Protein AF-A0A5J5B331-F1 (afdb_monomer_lite)

Secondary structure (DSSP, 8-state):
-HHHHHHHHHHHHHHHT-S---HHHHHHHHHHHHHHHHHHHHHHHHHTT-S------S-HHHHHHHHHHIIIIIIIHHHHHHHHHHHS-HHHHHHHHHHHHHHHHHHHHHHH-----HHHHHHT-

Foldseek 3Di:
DVLLVVLVVLQVVCVVVVPPPPLCVVLVVVVVVVVVVVVVVVVVVVVVVPDDPPPPPPDVVVVVVVVVCCVVVPSVVVSVLSVCSNVDPSVVSVVVVQVVVLVVVVVCCVPVVDDDPPVVSVVSD

Structure (mmCIF, N/CA/C/O backbone):
data_AF-A0A5J5B331-F1
#
_entry.id   AF-A0A5J5B331-F1
#
loop_
_atom_site.group_PDB
_atom_site.id
_atom_site.type_symbol
_atom_site.label_atom_id
_atom_site.label_alt_id
_atom_site.label_comp_id
_atom_site.label_asym_id
_atom_site.label_entity_id
_atom_site.label_seq_id
_atom_site.pdbx_PDB_ins_code
_atom_site.Cartn_x
_atom_site.Cartn_y
_atom_site.Cartn_z
_atom_site.occupancy
_atom_site.B_iso_or_equiv
_atom_site.auth_seq_id
_atom_site.auth_comp_id
_atom_site.auth_asym_id
_atom_site.auth_atom_id
_atom_site.pdbx_PDB_model_num
ATOM 1 N N . MET A 1 1 ? -16.239 6.493 -4.596 1.00 55.09 1 MET A N 1
ATOM 2 C CA . MET A 1 1 ? -17.481 6.036 -3.911 1.00 55.09 1 MET A CA 1
ATOM 3 C C . MET A 1 1 ? -17.317 4.625 -3.359 1.00 55.09 1 MET A C 1
ATOM 5 O O . MET A 1 1 ? -17.722 4.388 -2.229 1.00 55.09 1 MET A O 1
ATOM 9 N N . ILE A 1 2 ? -16.694 3.720 -4.120 1.00 74.31 2 ILE A N 1
ATOM 10 C CA . ILE A 1 2 ? -16.423 2.338 -3.699 1.00 74.31 2 ILE A CA 1
ATOM 11 C C . ILE A 1 2 ? -15.447 2.296 -2.510 1.00 74.31 2 ILE A C 1
ATOM 13 O O . ILE A 1 2 ? -15.724 1.599 -1.542 1.00 74.31 2 ILE A O 1
ATOM 17 N N . ASP A 1 3 ? -14.401 3.128 -2.505 1.00 71.25 3 ASP A N 1
ATOM 18 C CA . ASP A 1 3 ? -13.383 3.137 -1.435 1.00 71.25 3 ASP A CA 1
ATOM 19 C C . ASP A 1 3 ? -13.947 3.619 -0.092 1.00 71.25 3 ASP A C 1
ATOM 21 O O . ASP A 1 3 ? -13.681 3.049 0.964 1.00 71.25 3 ASP A O 1
ATOM 25 N N . GLY A 1 4 ? -14.812 4.635 -0.125 1.00 72.81 4 GLY A N 1
ATOM 26 C CA . GLY A 1 4 ? -15.526 5.119 1.060 1.00 72.81 4 GLY A CA 1
ATOM 27 C C . GLY A 1 4 ? -16.484 4.072 1.635 1.00 72.81 4 GLY A C 1
ATOM 28 O O . GLY A 1 4 ? -16.548 3.887 2.845 1.00 72.81 4 GLY A O 1
ATOM 29 N N . LEU A 1 5 ? -17.198 3.338 0.776 1.00 78.00 5 LEU A N 1
ATOM 30 C CA . LEU A 1 5 ? -18.060 2.241 1.220 1.00 78.00 5 LEU A CA 1
ATOM 31 C C . LEU A 1 5 ? -17.232 1.090 1.808 1.00 78.00 5 LEU A C 1
ATOM 33 O O . LEU A 1 5 ? -17.570 0.570 2.869 1.00 78.00 5 LEU A O 1
ATOM 37 N N . PHE A 1 6 ? -16.130 0.727 1.149 1.00 77.56 6 PHE A N 1
ATOM 38 C CA . PHE A 1 6 ? -15.227 -0.328 1.594 1.00 77.56 6 PHE A CA 1
ATOM 39 C C . PHE A 1 6 ? -14.607 -0.013 2.960 1.00 77.56 6 PHE A C 1
ATOM 41 O O . PHE A 1 6 ? -14.655 -0.845 3.859 1.00 77.56 6 PHE A O 1
ATOM 48 N N . THR A 1 7 ? -14.097 1.204 3.156 1.00 75.12 7 THR A N 1
ATOM 49 C CA . THR A 1 7 ? -13.497 1.637 4.430 1.00 75.12 7 THR A CA 1
ATOM 50 C C . THR A 1 7 ? -14.510 1.691 5.577 1.00 75.12 7 THR A C 1
ATOM 52 O O . THR A 1 7 ? -14.179 1.318 6.703 1.00 75.12 7 THR A O 1
ATOM 55 N N . VAL A 1 8 ? -15.758 2.093 5.310 1.00 78.38 8 VAL A N 1
ATOM 56 C CA . VAL A 1 8 ? -16.843 2.068 6.308 1.00 78.38 8 VAL A CA 1
ATOM 57 C C . VAL A 1 8 ? -17.228 0.637 6.678 1.00 78.38 8 VAL A C 1
ATOM 59 O O . VAL A 1 8 ? -17.375 0.341 7.863 1.00 78.38 8 VAL A O 1
ATOM 62 N N . LEU A 1 9 ? -17.357 -0.260 5.695 1.00 77.06 9 LEU A N 1
ATOM 63 C CA . LEU A 1 9 ? -17.634 -1.676 5.944 1.00 77.06 9 LEU A CA 1
ATOM 64 C C . LEU A 1 9 ? -16.494 -2.326 6.731 1.00 77.06 9 LEU A C 1
ATOM 66 O O . LEU A 1 9 ? -16.756 -2.953 7.751 1.00 77.06 9 LEU A O 1
ATOM 70 N N . LEU A 1 10 ? -15.242 -2.114 6.318 1.00 75.31 10 LEU A N 1
ATOM 71 C CA . LEU A 1 10 ? -14.057 -2.621 7.011 1.00 75.31 10 LEU A CA 1
ATOM 72 C C . LEU A 1 10 ? -14.045 -2.166 8.476 1.00 75.31 10 LEU A C 1
ATOM 74 O O . LEU A 1 10 ? -13.839 -2.979 9.373 1.00 75.31 10 LEU A O 1
ATOM 78 N N . LYS A 1 11 ? -14.336 -0.884 8.731 1.00 70.94 11 LYS A N 1
ATOM 79 C CA . LYS A 1 11 ? -14.409 -0.355 10.094 1.00 70.94 11 LYS A CA 1
ATOM 80 C C . LYS A 1 11 ? -15.561 -0.959 10.904 1.00 70.94 11 LYS A C 1
ATOM 82 O O . LYS A 1 11 ? -15.360 -1.266 12.072 1.00 70.94 11 LYS A O 1
ATOM 87 N N . LYS A 1 12 ? -16.734 -1.159 10.296 1.00 74.81 12 LYS A N 1
ATOM 88 C CA . LYS A 1 12 ? -17.890 -1.789 10.953 1.00 74.81 12 LYS A CA 1
ATOM 89 C C . LYS A 1 12 ? -17.600 -3.242 11.343 1.00 74.81 12 LYS A C 1
ATOM 91 O O . LYS A 1 12 ? -17.885 -3.620 12.470 1.00 74.81 12 LYS A O 1
ATOM 96 N N . TYR A 1 13 ? -16.980 -4.019 10.452 1.00 72.44 13 TYR A N 1
ATOM 97 C CA . TYR A 1 13 ? -16.600 -5.411 10.718 1.00 72.44 13 TYR A CA 1
ATOM 98 C C . TYR A 1 13 ? -15.582 -5.537 11.858 1.00 72.44 13 TYR A C 1
ATOM 100 O O . TYR A 1 13 ? -15.703 -6.433 12.687 1.00 72.44 13 TYR A O 1
ATOM 108 N N . VAL A 1 14 ? -14.603 -4.628 11.935 1.00 69.69 14 VAL A N 1
ATOM 109 C CA . VAL A 1 14 ? -13.611 -4.637 13.024 1.00 69.69 14 VAL A CA 1
ATOM 110 C C . VAL A 1 14 ? -14.219 -4.226 14.373 1.00 69.69 14 VAL A C 1
ATOM 112 O O . VAL A 1 14 ? -13.804 -4.750 15.404 1.00 69.69 14 VAL A O 1
ATOM 115 N N . ASP A 1 15 ? -15.192 -3.312 14.376 1.00 67.62 15 ASP A N 1
ATOM 116 C CA . ASP A 1 15 ? -15.893 -2.859 15.588 1.00 67.62 15 ASP A CA 1
ATOM 117 C C . ASP A 1 15 ? -16.909 -3.905 16.096 1.00 67.62 15 ASP A C 1
ATOM 119 O O . ASP A 1 15 ? -16.999 -4.142 17.299 1.00 67.62 15 ASP A O 1
ATOM 123 N N . GLU A 1 16 ? -17.621 -4.591 15.187 1.00 66.62 16 GLU A N 1
ATOM 124 C CA . GLU A 1 16 ? -18.611 -5.631 15.522 1.00 66.62 16 GLU A CA 1
ATOM 125 C C . GLU A 1 16 ? -17.987 -6.918 16.081 1.00 66.62 16 GLU A C 1
ATOM 127 O O . GLU A 1 16 ? -18.603 -7.561 16.931 1.00 66.62 16 GLU A O 1
ATOM 132 N N . GLU A 1 17 ? -16.786 -7.312 15.641 1.00 61.22 17 GLU A N 1
ATOM 133 C CA . GLU A 1 17 ? -16.168 -8.561 16.107 1.00 61.22 17 GLU A CA 1
ATOM 134 C C . GLU A 1 17 ? -15.471 -8.451 17.473 1.00 61.22 17 GLU A C 1
ATOM 136 O O . GLU A 1 17 ? -15.157 -9.490 18.044 1.00 61.22 17 GLU A O 1
ATOM 141 N N . GLY A 1 18 ? -15.282 -7.248 18.044 1.00 51.91 18 GLY A N 1
ATOM 142 C CA . GLY A 1 18 ? -14.933 -6.998 19.462 1.00 51.91 18 GLY A CA 1
ATOM 143 C C . GLY A 1 18 ? -13.609 -7.583 19.999 1.00 51.91 18 GLY A C 1
ATOM 144 O O . GLY A 1 18 ? -13.094 -7.137 21.024 1.00 51.91 18 GLY A O 1
ATOM 145 N N . GLU A 1 19 ? -13.010 -8.538 19.299 1.00 48.81 19 GLU A N 1
ATOM 146 C CA . GLU A 1 19 ? -11.828 -9.293 19.668 1.00 48.81 19 GLU A CA 1
ATOM 147 C C . GLU A 1 19 ? -10.863 -9.218 18.493 1.00 48.81 19 GLU A C 1
ATOM 149 O O . GLU A 1 19 ? -10.956 -10.004 17.560 1.00 48.81 19 GLU A O 1
ATOM 154 N N . LYS A 1 20 ? -9.988 -8.198 18.527 1.00 55.75 20 LYS A N 1
ATOM 155 C CA . LYS A 1 20 ? -8.801 -8.003 17.671 1.00 55.75 20 LYS A CA 1
ATOM 156 C C . LYS A 1 20 ? -8.818 -8.876 16.420 1.00 55.75 20 LYS A C 1
ATOM 158 O O . LYS A 1 20 ? -8.058 -9.841 16.327 1.00 55.75 20 LYS A O 1
ATOM 163 N N . VAL A 1 21 ? -9.700 -8.539 15.484 1.00 56.72 21 VAL A N 1
ATOM 164 C CA . VAL A 1 21 ? -9.755 -9.244 14.213 1.00 56.72 21 VAL A CA 1
ATOM 165 C C . VAL A 1 21 ? -8.360 -9.179 13.631 1.00 56.72 21 VAL A C 1
ATOM 167 O O . VAL A 1 21 ? -7.805 -8.089 13.462 1.00 56.72 21 VAL A O 1
ATOM 170 N N . ASP A 1 22 ? -7.756 -10.350 13.444 1.00 66.88 22 ASP A N 1
ATOM 171 C CA . ASP A 1 22 ? -6.388 -10.445 12.976 1.00 66.88 22 ASP A CA 1
ATOM 172 C C . ASP A 1 22 ? -6.379 -9.900 11.553 1.00 66.88 22 ASP A C 1
ATOM 174 O O . ASP A 1 22 ? -6.789 -10.553 10.591 1.00 66.88 22 ASP A O 1
ATOM 178 N N . MET A 1 23 ? -6.022 -8.627 11.449 1.00 65.38 23 MET A N 1
ATOM 179 C CA . MET A 1 23 ? -6.154 -7.844 10.236 1.00 65.38 23 MET A CA 1
ATOM 180 C C . MET A 1 23 ? -5.362 -8.479 9.092 1.00 65.38 23 MET A C 1
ATOM 182 O O . MET A 1 23 ? -5.774 -8.406 7.936 1.00 65.38 23 MET A O 1
ATOM 186 N N . GLN A 1 24 ? -4.289 -9.202 9.429 1.00 68.94 24 GLN A N 1
ATOM 187 C CA . GLN A 1 24 ? -3.533 -10.017 8.488 1.00 68.94 24 GLN A CA 1
ATOM 188 C C . GLN A 1 24 ? -4.354 -11.165 7.897 1.00 68.94 24 GLN A C 1
ATOM 190 O O . GLN A 1 24 ? -4.189 -11.459 6.718 1.00 68.94 24 GLN A O 1
ATOM 195 N N . LYS A 1 25 ? -5.253 -11.804 8.657 1.00 72.31 25 LYS A N 1
ATOM 196 C CA . LYS A 1 25 ? -6.112 -12.874 8.129 1.00 72.31 25 LYS A CA 1
ATOM 197 C C . LYS A 1 25 ? -7.127 -12.336 7.133 1.00 72.31 25 LYS A C 1
ATOM 199 O O . LYS A 1 25 ? -7.226 -12.893 6.045 1.00 72.31 25 LYS A O 1
ATOM 204 N N . ILE A 1 26 ? -7.843 -11.255 7.456 1.00 74.75 26 ILE A N 1
ATOM 205 C CA . ILE A 1 26 ? -8.809 -10.653 6.517 1.00 74.75 26 ILE A CA 1
ATOM 206 C C . ILE A 1 26 ? -8.100 -10.207 5.242 1.00 74.75 26 ILE A C 1
ATOM 208 O O . ILE A 1 26 ? -8.528 -10.558 4.143 1.00 74.75 26 ILE A O 1
ATOM 212 N N . PHE A 1 27 ? -6.989 -9.486 5.379 1.00 71.25 27 PHE A N 1
ATOM 213 C CA . PHE A 1 27 ? -6.245 -9.008 4.220 1.00 71.25 27 PHE A CA 1
ATOM 214 C C . PHE A 1 27 ? -5.634 -10.159 3.415 1.00 71.25 27 PHE A C 1
ATOM 216 O O . PHE A 1 27 ? -5.665 -10.145 2.188 1.00 71.25 27 PHE A O 1
ATOM 223 N N . GLY A 1 28 ? -5.159 -11.200 4.101 1.00 76.94 28 GLY A N 1
ATOM 224 C CA . GLY A 1 28 ? -4.691 -12.439 3.490 1.00 76.94 28 GLY A CA 1
ATOM 225 C C . GLY A 1 28 ? -5.784 -13.150 2.693 1.00 76.94 28 GLY A C 1
ATOM 226 O O . GLY A 1 28 ? -5.519 -13.599 1.583 1.00 76.94 28 GLY A O 1
ATOM 227 N N . TYR A 1 29 ? -7.024 -13.196 3.193 1.00 79.00 29 TYR A N 1
ATOM 228 C CA . TYR A 1 29 ? -8.160 -13.755 2.454 1.00 79.00 29 TYR A CA 1
ATOM 229 C C . TYR A 1 29 ? -8.557 -12.901 1.248 1.00 79.00 29 TYR A C 1
ATOM 231 O O . TYR A 1 29 ? -8.812 -13.458 0.183 1.00 79.00 29 TYR A O 1
ATOM 239 N N . ILE A 1 30 ? -8.569 -11.570 1.378 1.00 79.94 30 ILE A N 1
ATOM 240 C CA . ILE A 1 30 ? -8.848 -10.652 0.259 1.00 79.94 30 ILE A CA 1
ATOM 241 C C . ILE A 1 30 ? -7.777 -10.804 -0.828 1.00 79.94 30 ILE A C 1
ATOM 243 O O . ILE A 1 30 ? -8.105 -10.927 -2.010 1.00 79.94 30 ILE A O 1
ATOM 247 N N . GLY A 1 31 ? -6.503 -10.858 -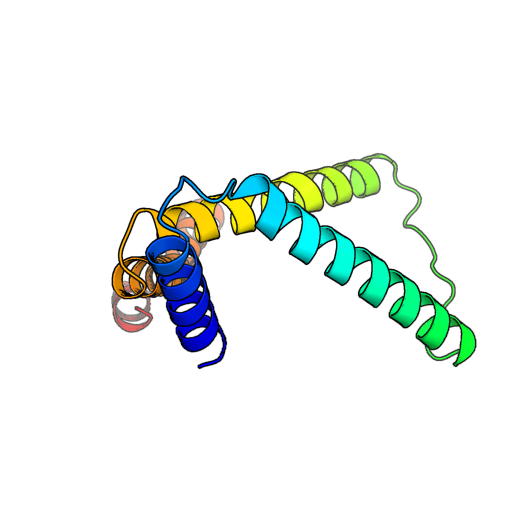0.432 1.00 77.75 31 GLY A N 1
ATOM 248 C CA . GLY A 1 31 ? -5.374 -11.076 -1.333 1.00 77.75 31 GLY A CA 1
ATOM 249 C C . GLY A 1 31 ? -5.421 -12.445 -2.010 1.00 77.75 31 GLY A C 1
ATOM 250 O O . GLY A 1 31 ? -5.260 -12.528 -3.225 1.00 77.75 31 GLY A O 1
ATOM 251 N N . LEU A 1 32 ? -5.719 -13.514 -1.263 1.00 81.50 32 LEU A N 1
ATOM 252 C CA . LEU A 1 32 ? -5.869 -14.865 -1.810 1.00 81.50 32 LEU A CA 1
ATOM 253 C C . LEU A 1 32 ? -7.034 -14.935 -2.804 1.00 81.50 32 LEU A C 1
ATOM 255 O O . LEU A 1 32 ? -6.876 -15.478 -3.894 1.00 81.50 32 LEU A O 1
ATOM 259 N N . PHE A 1 33 ? -8.187 -14.363 -2.455 1.00 81.81 33 PHE A N 1
ATOM 260 C CA . PHE A 1 33 ? -9.348 -14.314 -3.339 1.00 81.81 33 PHE A CA 1
ATOM 261 C C . PHE A 1 33 ? -9.038 -13.538 -4.620 1.00 81.81 33 PHE A C 1
ATOM 263 O O . PHE A 1 33 ? -9.344 -14.010 -5.712 1.00 81.81 33 PHE A O 1
ATOM 270 N N . THR A 1 34 ? -8.368 -12.391 -4.495 1.00 80.56 34 THR A N 1
ATOM 271 C CA . THR A 1 34 ? -7.940 -11.581 -5.640 1.00 80.56 34 THR A CA 1
ATOM 272 C C . THR A 1 34 ? -6.953 -12.348 -6.513 1.00 80.56 34 THR A C 1
ATOM 274 O O . THR A 1 34 ? -7.131 -12.382 -7.724 1.00 80.56 34 THR A O 1
ATOM 277 N N . PHE A 1 35 ? -5.968 -13.034 -5.927 1.00 81.06 35 PHE A N 1
ATOM 278 C CA . PHE A 1 35 ? -5.012 -13.858 -6.668 1.00 81.06 35 PHE A CA 1
ATOM 279 C C . PHE A 1 35 ? -5.709 -14.996 -7.418 1.00 81.06 35 PHE A C 1
ATOM 281 O O . PHE A 1 35 ? -5.475 -15.182 -8.607 1.00 81.06 35 PHE A O 1
ATOM 288 N N . VAL A 1 36 ? -6.623 -15.716 -6.760 1.00 83.94 36 VAL A N 1
ATOM 289 C CA . VAL A 1 36 ? -7.398 -16.796 -7.386 1.00 83.94 36 VAL A CA 1
ATOM 290 C C . VAL A 1 36 ? -8.278 -16.256 -8.513 1.00 83.94 36 VAL A C 1
ATOM 292 O O . VAL A 1 36 ? -8.265 -16.819 -9.605 1.00 83.94 36 VAL A O 1
ATOM 295 N N . ALA A 1 37 ? -8.995 -15.152 -8.286 1.00 82.19 37 ALA A N 1
ATOM 296 C CA . ALA A 1 37 ? -9.837 -14.514 -9.294 1.00 82.19 37 ALA A CA 1
ATOM 297 C C . ALA A 1 37 ? -9.015 -14.025 -10.493 1.00 82.19 37 ALA A C 1
ATOM 299 O O . ALA A 1 37 ? -9.410 -14.243 -11.638 1.00 82.19 37 ALA A O 1
ATOM 300 N N . PHE A 1 38 ? -7.849 -13.423 -10.246 1.00 78.12 38 PHE A N 1
ATOM 301 C CA . PHE A 1 38 ? -6.956 -12.941 -11.294 1.00 78.12 38 PHE A CA 1
ATOM 302 C C . PHE A 1 38 ? -6.336 -14.102 -12.075 1.00 78.12 38 PHE A C 1
ATOM 304 O O . PHE A 1 38 ? -6.324 -14.067 -13.300 1.00 78.12 38 PHE A O 1
ATOM 311 N N . CYS A 1 39 ? -5.911 -15.180 -11.407 1.00 76.31 39 CYS A N 1
ATOM 312 C CA . CYS A 1 39 ? -5.465 -16.406 -12.072 1.00 76.31 39 CYS A CA 1
ATOM 313 C C . CYS A 1 39 ? -6.560 -16.997 -12.971 1.00 76.31 39 CYS A C 1
ATOM 315 O O . CYS A 1 39 ? -6.278 -17.394 -14.101 1.00 76.31 39 CYS A O 1
ATOM 317 N N . TRP A 1 40 ? -7.810 -17.026 -12.501 1.00 75.81 40 TRP A N 1
ATOM 318 C CA . TRP A 1 40 ? -8.954 -17.509 -13.279 1.00 75.81 40 TRP A CA 1
ATOM 319 C C . TRP A 1 40 ? -9.257 -16.614 -14.489 1.00 75.81 40 TRP A C 1
ATOM 321 O O . TRP A 1 40 ? -9.549 -17.105 -15.583 1.00 75.81 40 TRP A O 1
ATOM 331 N N . LEU A 1 41 ? -9.140 -15.298 -14.309 1.00 76.06 41 LEU A N 1
ATOM 332 C CA . LEU A 1 41 ? -9.341 -14.303 -15.356 1.00 76.06 41 LEU A CA 1
ATOM 333 C C . LEU A 1 41 ? -8.240 -14.370 -16.418 1.00 76.06 41 LEU A C 1
ATOM 335 O O . LEU A 1 41 ? -8.560 -14.376 -17.601 1.00 76.06 41 LEU A O 1
ATOM 339 N N . VAL A 1 42 ? -6.975 -14.524 -16.019 1.00 73.56 42 VAL A N 1
ATOM 340 C CA . VAL A 1 42 ? -5.833 -14.728 -16.929 1.00 73.56 42 VAL A CA 1
ATOM 341 C C . VAL A 1 42 ? -6.013 -16.001 -17.752 1.00 73.56 42 VAL A C 1
ATOM 343 O O . VAL A 1 42 ? -5.783 -15.994 -18.958 1.00 73.56 42 VAL A O 1
ATOM 346 N N . TRP A 1 43 ? -6.475 -17.094 -17.138 1.00 71.25 43 TRP A N 1
ATOM 347 C CA . TRP A 1 43 ? -6.737 -18.341 -17.863 1.00 71.25 43 TRP A CA 1
ATOM 348 C C . TRP A 1 43 ? -7.876 -18.187 -18.879 1.00 71.25 43 TRP A C 1
ATOM 350 O O . TRP A 1 43 ? -7.777 -18.676 -20.004 1.00 71.25 43 TRP A O 1
ATOM 360 N N . SER A 1 44 ? -8.921 -17.445 -18.505 1.00 70.75 44 SER A N 1
ATOM 361 C CA . SER A 1 44 ? -10.056 -17.129 -19.377 1.00 70.75 44 SER A CA 1
ATOM 362 C C . SER A 1 44 ? -9.661 -16.200 -20.535 1.00 70.75 44 SER A C 1
ATOM 364 O O . SER A 1 44 ? -10.061 -16.440 -21.672 1.00 70.75 44 SER A O 1
ATOM 366 N N . LEU A 1 45 ? -8.832 -15.180 -20.281 1.00 68.62 45 LEU A N 1
ATOM 367 C CA . LEU A 1 45 ? -8.288 -14.278 -21.306 1.00 68.62 45 LEU A CA 1
ATOM 368 C C . LEU A 1 45 ? -7.348 -15.012 -22.270 1.00 68.62 45 LEU A C 1
ATOM 370 O O . LEU A 1 45 ? -7.439 -14.820 -23.484 1.00 68.62 45 LEU A O 1
ATOM 374 N N . ASN A 1 46 ? -6.508 -15.911 -21.748 1.00 67.25 46 ASN A N 1
ATOM 375 C CA . ASN A 1 46 ? -5.634 -16.759 -22.554 1.00 67.25 46 ASN A CA 1
ATOM 376 C C . ASN A 1 46 ? -6.436 -17.745 -23.426 1.00 67.25 46 ASN A C 1
ATOM 378 O O . ASN A 1 46 ? -6.081 -17.973 -24.580 1.00 67.25 46 ASN A O 1
ATOM 382 N N . ALA A 1 47 ? -7.547 -18.287 -22.915 1.00 66.69 47 ALA A N 1
ATOM 383 C CA . ALA A 1 47 ? -8.452 -19.146 -23.682 1.00 66.69 47 ALA A CA 1
ATOM 384 C C . ALA A 1 47 ? -9.231 -18.386 -24.774 1.00 66.69 47 ALA A C 1
ATOM 386 O O . ALA A 1 47 ? -9.532 -18.967 -25.816 1.00 66.69 47 ALA A O 1
ATOM 387 N N . LEU A 1 48 ? -9.528 -17.095 -24.569 1.00 66.75 48 LEU A N 1
ATOM 388 C CA . LEU A 1 48 ? -10.168 -16.237 -25.575 1.00 66.75 48 LEU A CA 1
ATOM 389 C C . LEU A 1 48 ? -9.214 -15.764 -26.688 1.00 66.75 48 LEU A C 1
ATOM 391 O O . LEU A 1 48 ? -9.684 -15.201 -27.675 1.00 66.75 48 LEU A O 1
ATOM 395 N N . GLY A 1 49 ? -7.900 -15.984 -26.567 1.00 61.91 49 GLY A N 1
ATOM 396 C CA . GLY A 1 49 ? -6.921 -15.665 -27.616 1.00 61.91 49 GLY A CA 1
ATOM 397 C C . GLY A 1 49 ? -6.764 -14.168 -27.925 1.00 61.91 49 GLY A C 1
ATOM 398 O O . GLY A 1 49 ? -6.259 -13.821 -28.991 1.00 61.91 49 GLY A O 1
ATOM 399 N N . ILE A 1 50 ? -7.208 -13.287 -27.020 1.00 60.84 50 ILE A N 1
ATOM 400 C CA . ILE A 1 50 ? -7.219 -11.824 -27.204 1.00 60.84 50 ILE A CA 1
ATOM 401 C C . ILE A 1 50 ? -5.851 -11.183 -26.890 1.00 60.84 50 ILE A C 1
ATOM 403 O O . ILE A 1 50 ? -5.593 -10.063 -27.331 1.00 60.84 50 ILE A O 1
ATOM 407 N N . GLU A 1 51 ? -4.934 -11.885 -26.213 1.00 46.72 51 GLU A N 1
ATOM 408 C CA . GLU A 1 51 ? -3.615 -11.343 -25.853 1.00 46.72 51 GLU A CA 1
ATOM 409 C C . GLU A 1 51 ? -2.450 -11.957 -26.663 1.00 46.72 51 GLU A C 1
ATOM 411 O O . GLU A 1 51 ? -2.401 -13.174 -26.871 1.00 46.72 51 GLU A O 1
ATOM 416 N N . PRO A 1 52 ? -1.474 -11.137 -27.117 1.00 56.56 52 PRO A N 1
ATOM 417 C CA . PRO A 1 52 ? -0.221 -11.634 -27.681 1.00 56.56 52 PRO A CA 1
ATOM 418 C C . PRO A 1 52 ? 0.507 -12.492 -26.639 1.00 56.56 52 PRO A C 1
ATOM 420 O O . PRO A 1 52 ? 0.455 -12.183 -25.451 1.00 56.56 52 PRO A O 1
ATOM 423 N N . LYS A 1 53 ? 1.182 -13.567 -27.090 1.00 53.88 53 LYS A N 1
ATOM 424 C CA . LYS A 1 53 ? 1.954 -14.509 -26.250 1.00 53.88 53 LYS A CA 1
ATOM 425 C C . LYS A 1 53 ? 2.576 -13.779 -25.065 1.00 53.88 53 LYS A C 1
ATOM 427 O O . LYS A 1 53 ? 3.373 -12.870 -25.298 1.00 53.88 53 LYS A O 1
ATOM 432 N N . PHE A 1 54 ? 2.231 -14.208 -23.848 1.00 52.62 54 PHE A N 1
ATOM 433 C CA . PHE A 1 54 ? 2.790 -13.747 -22.576 1.00 52.62 54 PHE A CA 1
ATOM 434 C C . PHE A 1 54 ? 4.322 -13.857 -22.634 1.00 52.62 54 PHE A C 1
ATOM 436 O O . PHE A 1 54 ? 4.923 -14.875 -22.296 1.00 52.62 54 PHE A O 1
ATOM 443 N N . THR A 1 55 ? 4.964 -12.838 -23.197 1.00 52.53 55 THR A N 1
ATOM 444 C CA . THR A 1 55 ? 6.400 -12.814 -23.434 1.00 52.53 55 THR A CA 1
ATOM 445 C C . THR A 1 55 ? 6.960 -12.090 -22.236 1.00 52.53 55 THR A C 1
ATOM 447 O O . THR A 1 55 ? 7.045 -10.864 -22.227 1.00 52.53 55 THR A O 1
ATOM 450 N N . ILE A 1 56 ? 7.245 -12.859 -21.185 1.00 52.50 56 ILE A N 1
ATOM 451 C CA . ILE A 1 56 ? 7.912 -12.360 -19.985 1.00 52.50 56 ILE A CA 1
ATOM 452 C C . ILE A 1 56 ? 9.186 -11.649 -20.466 1.00 52.50 56 ILE A C 1
ATOM 454 O O . ILE A 1 56 ? 10.010 -12.277 -21.141 1.00 52.50 56 ILE A O 1
ATOM 458 N N . PRO A 1 57 ? 9.338 -10.336 -20.220 1.00 50.00 57 PRO A N 1
ATOM 459 C CA . PRO A 1 57 ? 10.512 -9.609 -20.667 1.00 50.00 57 PRO A CA 1
ATOM 460 C C . PRO A 1 57 ? 11.746 -10.230 -20.002 1.00 50.00 57 PRO A C 1
ATOM 462 O O . PRO A 1 57 ? 11.907 -10.192 -18.787 1.00 50.00 57 PRO A O 1
ATOM 465 N N . HIS A 1 58 ? 12.603 -10.828 -20.831 1.00 54.53 58 HIS A N 1
ATOM 466 C CA . HIS A 1 58 ? 13.761 -11.675 -20.510 1.00 54.53 58 HIS A CA 1
ATOM 467 C C . HIS A 1 58 ? 14.940 -10.938 -19.833 1.00 54.53 58 HIS A C 1
ATOM 469 O O . HIS A 1 58 ? 16.107 -11.198 -20.115 1.00 54.53 58 HIS A O 1
ATOM 475 N N . THR A 1 59 ? 14.672 -9.977 -1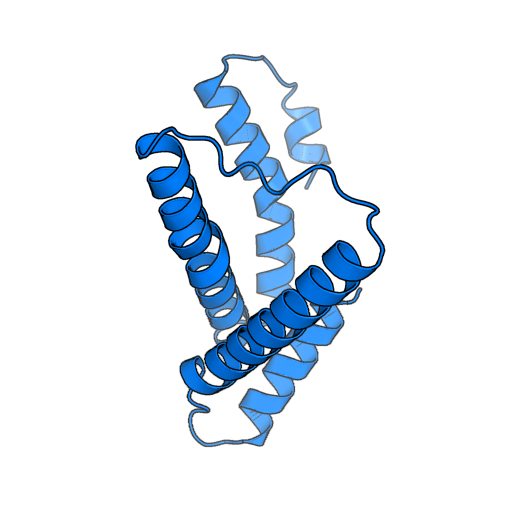8.953 1.00 60.94 59 THR A N 1
ATOM 476 C CA . THR A 1 59 ? 15.708 -9.304 -18.165 1.00 60.94 59 THR A CA 1
ATOM 477 C C . THR A 1 59 ? 15.420 -9.564 -16.697 1.00 60.94 59 THR A C 1
ATOM 479 O O . THR A 1 59 ? 14.522 -8.947 -16.137 1.00 60.94 59 THR A O 1
ATOM 482 N N . THR A 1 60 ? 16.203 -10.440 -16.064 1.00 61.84 60 THR A N 1
ATOM 483 C CA . THR A 1 60 ? 16.078 -10.824 -14.643 1.00 61.84 60 THR A CA 1
ATOM 484 C C . THR A 1 60 ? 15.933 -9.612 -13.718 1.00 61.84 60 THR A C 1
ATOM 486 O O . THR A 1 60 ? 15.178 -9.649 -12.760 1.00 61.84 60 THR A O 1
ATOM 489 N N . LYS A 1 61 ? 16.572 -8.483 -14.056 1.00 69.75 61 LYS A N 1
ATOM 490 C CA . LYS A 1 61 ? 16.441 -7.223 -13.307 1.00 69.75 61 LYS A CA 1
ATOM 491 C C . LYS A 1 61 ? 15.045 -6.598 -13.373 1.00 69.75 61 LYS A C 1
ATOM 493 O O . LYS A 1 61 ? 14.615 -5.986 -12.407 1.00 69.75 61 LYS A O 1
ATOM 498 N N . VAL A 1 62 ? 14.357 -6.694 -14.509 1.00 73.50 62 VAL A N 1
ATOM 499 C CA . VAL A 1 62 ? 13.002 -6.143 -14.672 1.00 73.50 62 VAL A CA 1
ATOM 500 C C . VAL A 1 62 ? 12.002 -7.018 -13.929 1.00 73.50 62 VAL A C 1
ATOM 502 O O . VAL A 1 62 ? 11.146 -6.488 -13.235 1.00 73.50 62 VAL A O 1
ATOM 505 N N . GLU A 1 63 ? 12.155 -8.339 -14.009 1.00 74.44 63 GLU A N 1
ATOM 506 C CA . GLU A 1 63 ? 11.360 -9.287 -13.224 1.00 74.44 63 GLU A CA 1
ATOM 507 C C . GLU A 1 63 ? 11.519 -9.035 -11.718 1.00 74.44 63 GLU A C 1
ATOM 509 O O . GLU A 1 63 ? 10.528 -8.874 -11.012 1.00 74.44 63 GLU A O 1
ATOM 514 N N . GLU A 1 64 ? 12.755 -8.900 -11.238 1.00 76.25 64 GLU A N 1
ATOM 515 C CA . GLU A 1 64 ? 13.047 -8.663 -9.824 1.00 76.25 64 GLU A CA 1
ATOM 516 C C . GLU A 1 64 ? 12.485 -7.315 -9.338 1.00 76.25 64 GLU A C 1
ATOM 518 O O . GLU A 1 64 ? 11.873 -7.248 -8.274 1.00 76.25 64 GLU A O 1
ATOM 523 N N . VAL A 1 65 ? 12.597 -6.252 -10.146 1.00 79.69 65 VAL A N 1
ATOM 524 C CA . VAL A 1 65 ? 12.006 -4.936 -9.840 1.00 79.69 65 VAL A CA 1
ATOM 525 C C . VAL A 1 65 ? 10.480 -4.983 -9.857 1.00 79.69 65 VAL A C 1
ATOM 527 O O . VAL A 1 65 ? 9.850 -4.373 -8.999 1.00 79.69 65 VAL A O 1
ATOM 530 N N . VAL A 1 66 ? 9.863 -5.708 -10.793 1.00 81.06 66 VAL A N 1
ATOM 531 C CA . VAL A 1 66 ? 8.401 -5.850 -10.859 1.00 81.06 66 VAL A CA 1
ATOM 532 C C . VAL A 1 66 ? 7.885 -6.646 -9.667 1.00 81.06 66 VAL A C 1
ATOM 534 O O . VAL A 1 66 ? 6.905 -6.231 -9.052 1.00 81.06 66 VAL A O 1
ATOM 537 N N . ILE A 1 67 ? 8.551 -7.740 -9.293 1.00 80.56 67 ILE A N 1
ATOM 538 C CA . ILE A 1 67 ? 8.198 -8.530 -8.107 1.00 80.56 67 ILE A CA 1
ATOM 539 C C . ILE A 1 67 ? 8.374 -7.680 -6.845 1.00 80.56 67 ILE A C 1
ATOM 541 O O . ILE A 1 67 ? 7.451 -7.592 -6.037 1.00 80.56 67 ILE A O 1
ATOM 545 N N . ALA A 1 68 ? 9.508 -6.991 -6.698 1.00 82.44 68 ALA A N 1
ATOM 546 C CA . ALA A 1 68 ? 9.759 -6.113 -5.558 1.00 82.44 68 ALA A CA 1
ATOM 547 C C . ALA A 1 68 ? 8.724 -4.980 -5.469 1.00 82.44 68 ALA A C 1
ATOM 549 O O . ALA A 1 68 ? 8.188 -4.723 -4.394 1.00 82.44 68 ALA A O 1
ATOM 550 N N . ASN A 1 69 ? 8.386 -4.342 -6.592 1.00 82.50 69 ASN A N 1
ATOM 551 C CA . ASN A 1 69 ? 7.373 -3.290 -6.645 1.00 82.50 69 ASN A CA 1
ATOM 552 C C . ASN A 1 69 ? 5.965 -3.827 -6.361 1.00 82.50 69 ASN A C 1
ATOM 554 O O . ASN A 1 69 ? 5.179 -3.164 -5.698 1.00 82.50 69 ASN A O 1
ATOM 558 N N . SER A 1 70 ? 5.650 -5.042 -6.804 1.00 80.25 70 SER A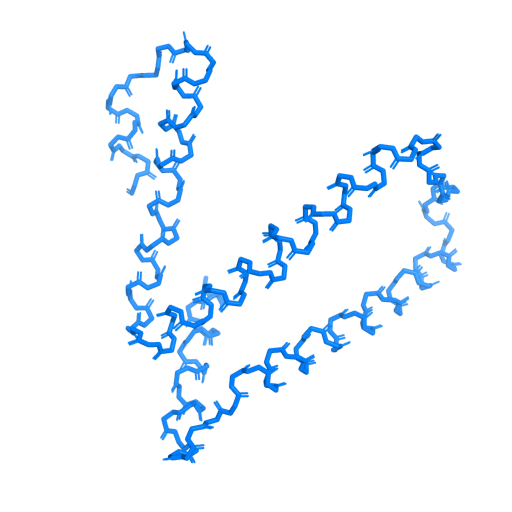 N 1
ATOM 559 C CA . SER A 1 70 ? 4.354 -5.668 -6.527 1.00 80.25 70 SER A CA 1
ATOM 560 C C . SER A 1 70 ? 4.208 -6.010 -5.042 1.00 80.25 70 SER A C 1
ATOM 562 O O . SER A 1 70 ? 3.158 -5.779 -4.449 1.00 80.25 70 SER A O 1
ATOM 564 N N . ILE A 1 71 ? 5.270 -6.510 -4.406 1.00 79.62 71 ILE A N 1
ATOM 565 C CA . ILE A 1 71 ? 5.252 -6.839 -2.975 1.00 79.62 71 ILE A CA 1
ATOM 566 C C . ILE A 1 71 ? 5.222 -5.561 -2.130 1.00 79.62 71 ILE A C 1
ATOM 568 O O . ILE A 1 71 ? 4.373 -5.422 -1.254 1.00 79.62 71 ILE A O 1
ATOM 572 N N . ILE A 1 72 ? 6.135 -4.622 -2.381 1.00 80.75 72 ILE A N 1
ATOM 573 C CA . ILE A 1 72 ? 6.304 -3.429 -1.541 1.00 80.75 72 ILE A CA 1
ATOM 574 C C . ILE A 1 72 ? 5.249 -2.371 -1.872 1.00 80.75 72 ILE A C 1
ATOM 576 O O . ILE A 1 72 ? 4.601 -1.839 -0.976 1.00 80.75 72 ILE A O 1
ATOM 580 N N . GLY A 1 73 ? 5.084 -2.061 -3.156 1.00 76.62 73 GLY A N 1
ATOM 581 C CA . GLY A 1 73 ? 4.234 -0.974 -3.635 1.00 76.62 73 GLY A CA 1
ATOM 582 C C . GLY A 1 73 ? 2.751 -1.318 -3.685 1.00 76.62 73 GLY A C 1
ATOM 583 O O . GLY A 1 73 ? 1.942 -0.408 -3.575 1.00 76.62 73 GLY A O 1
ATOM 584 N N . ASN A 1 74 ? 2.390 -2.599 -3.807 1.00 79.81 74 ASN A N 1
ATOM 585 C CA . ASN A 1 74 ? 0.990 -3.020 -3.790 1.00 79.81 74 ASN A CA 1
ATOM 586 C C . ASN A 1 74 ? 0.643 -3.686 -2.456 1.00 79.81 74 ASN A C 1
ATOM 588 O O . ASN A 1 74 ? -0.005 -3.077 -1.617 1.00 79.81 74 ASN A O 1
ATOM 592 N N . VAL A 1 75 ? 1.152 -4.896 -2.193 1.00 78.12 75 VAL A N 1
ATOM 593 C CA . VAL A 1 75 ? 0.722 -5.691 -1.023 1.00 78.12 75 VAL A CA 1
ATOM 594 C C . VAL A 1 75 ? 1.000 -4.976 0.304 1.00 78.12 75 VAL A C 1
ATOM 596 O O . VAL A 1 75 ? 0.118 -4.898 1.159 1.00 78.12 75 VAL A O 1
ATOM 599 N N . LEU A 1 76 ? 2.213 -4.448 0.487 1.00 78.75 76 LEU A N 1
ATOM 600 C CA . LEU A 1 76 ? 2.591 -3.754 1.721 1.00 78.75 76 LEU A CA 1
ATOM 601 C C . LEU A 1 76 ? 1.881 -2.400 1.855 1.00 78.75 76 LEU A C 1
ATOM 603 O O . LEU A 1 76 ? 1.452 -2.039 2.950 1.00 78.75 76 LEU A O 1
ATOM 607 N N . SER A 1 77 ? 1.757 -1.666 0.746 1.00 80.75 77 SER A N 1
ATOM 608 C CA . SER A 1 77 ? 1.090 -0.362 0.706 1.00 80.75 77 SER A CA 1
ATOM 609 C C . SER A 1 77 ? -0.395 -0.487 1.042 1.00 80.75 77 SER A C 1
ATOM 611 O O . SER A 1 77 ? -0.874 0.201 1.940 1.00 80.75 77 SER A O 1
ATOM 613 N N . ASP A 1 78 ? -1.102 -1.427 0.411 1.00 79.75 78 ASP A N 1
ATOM 614 C CA . ASP A 1 78 ? -2.523 -1.678 0.657 1.00 79.75 78 ASP A CA 1
ATOM 615 C C . ASP A 1 78 ? -2.760 -2.156 2.102 1.00 79.75 78 ASP A C 1
ATOM 617 O O . ASP A 1 78 ? -3.744 -1.775 2.740 1.00 79.75 78 ASP A O 1
ATOM 621 N N . TYR A 1 79 ? -1.825 -2.938 2.662 1.00 77.94 79 TYR A N 1
ATOM 622 C CA . TYR A 1 79 ? -1.870 -3.358 4.065 1.00 77.94 79 TYR A CA 1
ATOM 623 C C . TYR A 1 79 ? -1.708 -2.176 5.029 1.00 77.94 79 TYR A C 1
ATOM 625 O O . TYR A 1 79 ? -2.496 -2.035 5.966 1.00 77.94 79 TYR A O 1
ATOM 633 N N . PHE A 1 80 ? -0.711 -1.307 4.815 1.00 78.00 80 PHE A N 1
ATOM 634 C CA . PHE A 1 80 ? -0.522 -0.114 5.646 1.00 78.00 80 PHE A CA 1
ATOM 635 C C . PHE A 1 80 ? -1.680 0.871 5.515 1.00 78.00 80 PHE A C 1
ATOM 637 O O . PHE A 1 80 ? -2.087 1.466 6.514 1.00 78.00 80 PHE A O 1
ATOM 644 N N . TRP A 1 81 ? -2.238 1.009 4.314 1.00 78.62 81 TRP A N 1
ATOM 645 C CA . TRP A 1 81 ? -3.434 1.801 4.072 1.00 78.62 81 TRP A CA 1
ATOM 646 C C . TRP A 1 81 ? -4.621 1.275 4.878 1.00 78.62 81 TRP A C 1
ATOM 648 O O . TRP A 1 81 ? -5.223 2.020 5.653 1.00 78.62 81 TRP A O 1
ATOM 658 N N . ALA A 1 82 ? -4.909 -0.025 4.781 1.00 74.38 82 ALA A N 1
ATOM 659 C CA . ALA A 1 82 ? -5.995 -0.644 5.527 1.00 74.38 82 ALA A CA 1
ATOM 660 C C . ALA A 1 82 ? -5.772 -0.509 7.039 1.00 74.38 82 ALA A C 1
ATOM 662 O O . ALA A 1 82 ? -6.692 -0.118 7.757 1.00 74.38 82 ALA A O 1
ATOM 663 N N . LEU A 1 83 ? -4.549 -0.759 7.525 1.00 74.69 83 LEU A N 1
ATOM 664 C CA . LEU A 1 83 ? -4.180 -0.569 8.930 1.00 74.69 83 LEU A CA 1
ATOM 665 C C . LEU A 1 83 ? -4.440 0.874 9.381 1.00 74.69 83 LEU A C 1
ATOM 667 O O . LEU A 1 83 ? -5.018 1.092 10.445 1.00 74.69 83 LEU A O 1
ATOM 671 N N . GLY A 1 84 ? -4.096 1.852 8.540 1.00 70.44 84 GLY A N 1
ATOM 672 C CA . GLY A 1 84 ? -4.412 3.262 8.744 1.00 70.44 84 GLY A CA 1
ATOM 673 C C . GLY A 1 84 ? -5.915 3.537 8.823 1.00 70.44 84 GLY A C 1
ATOM 674 O O . GLY A 1 84 ? -6.332 4.313 9.680 1.00 70.44 84 GLY A O 1
ATOM 675 N N . VAL A 1 85 ? -6.736 2.880 7.999 1.00 71.75 85 VAL A N 1
ATOM 676 C CA . VAL A 1 85 ? -8.208 2.987 8.025 1.00 71.75 85 VAL A CA 1
ATOM 677 C C . VAL A 1 85 ? -8.796 2.422 9.316 1.00 71.75 85 VAL A C 1
ATOM 679 O O . VAL A 1 85 ? -9.717 3.016 9.870 1.00 71.75 85 VAL A O 1
ATOM 682 N N . VAL A 1 86 ? -8.293 1.281 9.792 1.00 69.75 86 VAL A N 1
ATOM 683 C CA . VAL A 1 86 ? -8.814 0.624 11.001 1.00 69.75 86 VAL A CA 1
ATOM 684 C C . VAL A 1 86 ? -8.372 1.341 12.267 1.00 69.75 86 VAL A C 1
ATOM 686 O O . VAL A 1 86 ? -9.176 1.518 13.180 1.00 69.75 86 VAL A O 1
ATOM 689 N N . TRP A 1 87 ? -7.116 1.787 12.323 1.00 65.62 87 TRP A N 1
ATOM 690 C CA . TRP A 1 87 ? -6.604 2.540 13.467 1.00 65.62 87 TRP A CA 1
ATOM 691 C C . TRP A 1 87 ? -7.156 3.971 13.516 1.00 65.62 87 TRP A C 1
ATOM 693 O O . TRP A 1 87 ? -7.262 4.538 14.602 1.00 65.62 87 TRP A O 1
ATOM 703 N N . ASN A 1 88 ? -7.555 4.551 12.376 1.00 71.44 88 ASN A N 1
ATOM 704 C CA . ASN A 1 88 ? -8.143 5.892 12.305 1.00 71.44 88 ASN A CA 1
ATOM 705 C C . ASN A 1 88 ? -9.623 5.867 11.889 1.00 71.44 88 ASN A C 1
ATOM 707 O O . ASN A 1 88 ? -10.310 4.849 11.948 1.00 71.44 88 ASN A O 1
ATOM 711 N N . THR A 1 89 ? -10.187 7.026 11.542 1.00 72.38 89 THR A N 1
ATOM 712 C CA . THR A 1 89 ? -11.512 7.117 10.917 1.00 72.38 89 THR A CA 1
ATOM 713 C C . THR A 1 89 ? -11.384 7.030 9.390 1.00 72.38 89 THR A C 1
ATOM 715 O O . THR A 1 89 ? -10.378 7.484 8.843 1.00 72.38 89 THR A O 1
ATOM 718 N N . PRO A 1 90 ? -12.408 6.523 8.675 1.00 68.25 90 PRO A N 1
ATOM 719 C CA . PRO A 1 90 ? -12.436 6.499 7.208 1.00 68.25 90 PRO A CA 1
ATOM 720 C C . PRO A 1 90 ? -12.187 7.881 6.589 1.00 68.25 90 PRO A C 1
ATOM 722 O O . PRO A 1 90 ? -11.636 7.995 5.499 1.00 68.25 90 PRO A O 1
ATOM 725 N N . LEU A 1 91 ? -12.538 8.943 7.324 1.00 67.75 91 LEU A N 1
ATOM 726 C CA . LEU A 1 91 ? -12.272 10.327 6.949 1.00 67.75 91 LEU A CA 1
ATOM 727 C C . LEU A 1 91 ? -10.769 10.639 6.875 1.00 67.75 91 LEU A C 1
ATOM 729 O O . LEU A 1 91 ? -10.334 11.297 5.938 1.00 67.75 91 LEU A O 1
ATOM 733 N N . VAL A 1 92 ? -9.967 10.154 7.828 1.00 74.31 92 VAL A N 1
ATOM 734 C CA . VAL A 1 92 ? -8.508 10.366 7.833 1.00 74.31 92 VAL A CA 1
ATOM 735 C C . VAL A 1 92 ? -7.850 9.630 6.669 1.00 74.31 92 VAL A C 1
ATOM 737 O O . VAL A 1 92 ? -6.969 10.188 6.022 1.00 74.31 92 VAL A O 1
ATOM 740 N N . ALA A 1 93 ? -8.311 8.418 6.352 1.00 75.00 93 ALA A N 1
ATOM 741 C CA . ALA A 1 93 ? -7.821 7.678 5.191 1.00 75.00 93 ALA A CA 1
ATOM 742 C C . ALA A 1 93 ? -8.148 8.394 3.870 1.00 75.00 93 ALA A C 1
ATOM 744 O O . ALA A 1 93 ? -7.280 8.522 3.013 1.00 75.00 93 ALA A O 1
ATOM 745 N N . ALA A 1 94 ? -9.364 8.934 3.733 1.00 77.75 94 ALA A N 1
ATOM 746 C CA . ALA A 1 94 ? -9.762 9.696 2.551 1.00 77.75 94 ALA A CA 1
ATOM 747 C C . ALA A 1 94 ? -8.924 10.974 2.352 1.00 77.75 94 ALA A C 1
ATOM 749 O O . ALA A 1 94 ? -8.565 11.299 1.224 1.00 77.75 94 ALA A O 1
ATOM 750 N N . ILE A 1 95 ? -8.579 11.673 3.440 1.00 81.81 95 ILE A N 1
ATOM 751 C CA . ILE A 1 95 ? -7.681 12.840 3.391 1.00 81.81 95 ILE A CA 1
ATOM 752 C C . ILE A 1 95 ? -6.244 12.412 3.049 1.00 81.81 95 ILE A C 1
ATOM 754 O O . ILE A 1 95 ? -5.538 13.121 2.340 1.00 81.81 95 ILE A O 1
ATOM 758 N N . GLY A 1 96 ? -5.802 11.248 3.536 1.00 79.88 96 GLY A N 1
ATOM 759 C CA . GLY A 1 96 ? -4.508 10.670 3.173 1.00 79.88 96 GLY A CA 1
ATOM 760 C C . GLY A 1 96 ? -4.396 10.425 1.669 1.00 79.88 96 GLY A C 1
ATOM 761 O O . GLY A 1 96 ? -3.441 10.887 1.053 1.00 79.88 96 GLY A O 1
ATOM 762 N N . GLU A 1 97 ? -5.412 9.794 1.077 1.00 79.88 97 GLU A N 1
ATOM 763 C CA . GLU A 1 97 ? -5.503 9.558 -0.370 1.00 79.88 97 GLU A CA 1
ATOM 764 C C . GLU A 1 97 ? -5.527 10.854 -1.188 1.00 79.88 97 GLU A C 1
ATOM 766 O O . GLU A 1 97 ? -4.838 10.963 -2.205 1.00 79.88 97 GLU A O 1
ATOM 771 N N . SER A 1 98 ? -6.273 11.872 -0.736 1.00 80.94 98 SER A N 1
ATOM 772 C CA . SER A 1 98 ? -6.294 13.166 -1.427 1.00 80.94 98 SER A CA 1
ATOM 773 C C . SER A 1 98 ? -4.946 13.884 -1.342 1.00 80.94 98 SER A C 1
ATOM 775 O O . SER A 1 98 ? -4.565 14.573 -2.284 1.00 80.94 98 SER A O 1
ATOM 777 N N . LEU A 1 99 ? -4.182 13.678 -0.263 1.00 81.88 99 LEU A N 1
ATOM 778 C CA . LEU A 1 99 ? -2.846 14.248 -0.084 1.00 81.88 99 LEU A CA 1
ATOM 779 C C . LEU A 1 99 ? -1.762 13.520 -0.899 1.00 81.88 99 LEU A C 1
ATOM 781 O O . LEU A 1 99 ? -0.716 14.108 -1.194 1.00 81.88 99 LEU A O 1
ATOM 785 N N . THR A 1 100 ? -1.998 12.278 -1.325 1.00 80.75 100 THR A N 1
ATOM 786 C CA . THR A 1 100 ? -1.056 11.529 -2.169 1.00 80.75 100 THR A CA 1
ATOM 787 C C . THR A 1 100 ? -0.813 12.240 -3.503 1.00 80.75 100 THR A C 1
ATOM 789 O O . THR A 1 100 ? 0.317 12.277 -3.988 1.00 80.75 100 THR A O 1
ATOM 792 N N . ILE A 1 101 ? -1.845 12.878 -4.067 1.00 80.50 101 ILE A N 1
ATOM 793 C CA . ILE A 1 101 ? -1.776 13.627 -5.332 1.00 80.50 101 ILE A CA 1
ATOM 794 C C . ILE A 1 101 ? -0.810 14.827 -5.234 1.00 80.50 101 ILE A C 1
ATOM 796 O O . ILE A 1 101 ? 0.184 14.838 -5.969 1.00 80.50 101 ILE A O 1
ATOM 800 N N . PRO A 1 102 ? -1.004 15.818 -4.338 1.00 77.19 102 PRO A N 1
ATOM 801 C CA . PRO A 1 102 ? -0.092 16.951 -4.214 1.00 77.19 102 PRO A CA 1
ATOM 802 C C . PRO A 1 102 ? 1.310 16.523 -3.764 1.00 77.19 102 PRO A C 1
ATOM 804 O O . PRO A 1 102 ? 2.298 17.115 -4.205 1.00 77.19 102 PRO A O 1
ATOM 807 N N . LEU A 1 103 ? 1.433 15.469 -2.948 1.00 78.75 103 LEU A N 1
ATOM 808 C CA . LEU A 1 103 ? 2.735 14.941 -2.542 1.00 78.75 103 LEU A CA 1
ATOM 809 C C . LEU A 1 103 ? 3.491 14.309 -3.723 1.00 78.75 103 LEU A C 1
ATOM 811 O O . LEU A 1 103 ? 4.685 14.562 -3.892 1.00 78.75 103 LEU A O 1
ATOM 815 N N . ALA A 1 104 ? 2.801 13.566 -4.593 1.00 79.88 104 ALA A N 1
ATOM 816 C CA . ALA A 1 104 ? 3.369 13.044 -5.834 1.00 79.88 104 ALA A CA 1
ATOM 817 C C . ALA A 1 104 ? 3.763 14.173 -6.801 1.00 79.88 104 ALA A C 1
ATOM 819 O O . ALA A 1 104 ? 4.807 14.098 -7.454 1.00 79.88 104 ALA A O 1
ATOM 820 N N . MET A 1 105 ? 2.981 15.258 -6.863 1.00 74.75 105 MET A N 1
ATOM 821 C CA . MET A 1 105 ? 3.342 16.451 -7.639 1.00 74.75 105 MET A CA 1
ATOM 822 C C . MET A 1 105 ? 4.609 17.132 -7.101 1.00 74.75 105 MET A C 1
ATOM 824 O O . MET A 1 105 ? 5.487 17.495 -7.887 1.00 74.75 105 MET A O 1
ATOM 828 N N . LEU A 1 106 ? 4.744 17.262 -5.777 1.00 77.56 106 LEU A N 1
ATOM 829 C CA . LEU A 1 106 ? 5.955 17.781 -5.134 1.00 77.56 106 LEU A CA 1
ATOM 830 C C . LEU A 1 106 ? 7.174 16.894 -5.410 1.00 77.56 106 LEU A C 1
ATOM 832 O O . LEU A 1 106 ? 8.225 17.404 -5.802 1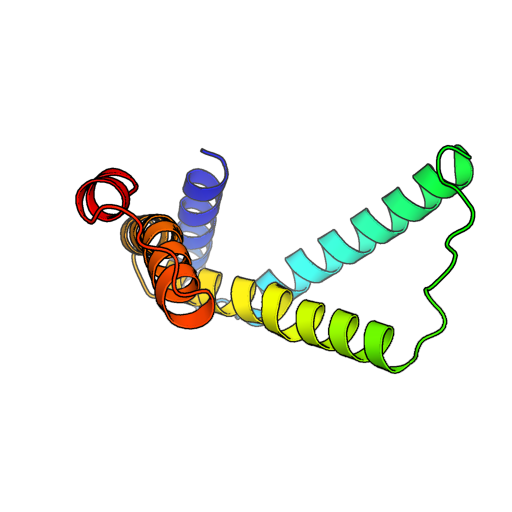.00 77.56 106 LEU A O 1
ATOM 836 N N . ALA A 1 107 ? 7.034 15.573 -5.271 1.00 76.50 107 ALA A N 1
ATOM 837 C CA . ALA A 1 107 ? 8.098 14.623 -5.584 1.00 76.50 107 ALA A CA 1
ATOM 838 C C . ALA A 1 107 ? 8.543 14.740 -7.054 1.00 76.50 107 ALA A C 1
ATOM 840 O O . ALA A 1 107 ? 9.740 14.814 -7.345 1.00 76.50 107 ALA A O 1
ATOM 841 N N . ASN A 1 108 ? 7.586 14.865 -7.980 1.00 72.00 108 ASN A N 1
ATOM 842 C CA . ASN A 1 108 ? 7.867 15.091 -9.396 1.00 72.00 108 ASN A CA 1
ATOM 843 C C . ASN A 1 108 ? 8.605 16.413 -9.653 1.00 72.00 108 ASN A C 1
ATOM 845 O O . ASN A 1 108 ? 9.523 16.447 -10.473 1.00 72.00 108 ASN A O 1
ATOM 849 N N . MET A 1 109 ? 8.259 17.492 -8.948 1.00 72.44 109 MET A N 1
ATOM 850 C CA . MET A 1 109 ? 8.934 18.788 -9.069 1.00 72.44 109 MET A CA 1
ATOM 851 C C . MET A 1 109 ? 10.391 18.736 -8.580 1.00 72.44 109 MET A C 1
ATOM 853 O O . MET A 1 109 ? 11.274 19.297 -9.233 1.00 72.44 109 MET A O 1
ATOM 857 N N . ILE A 1 110 ? 10.650 18.042 -7.467 1.00 75.06 110 ILE A N 1
ATOM 858 C CA . ILE A 1 110 ? 11.992 17.894 -6.882 1.00 75.06 110 ILE A CA 1
ATOM 859 C C . ILE A 1 110 ? 12.896 17.049 -7.790 1.00 75.06 110 ILE A C 1
ATOM 861 O O . ILE A 1 110 ? 14.038 17.431 -8.041 1.00 75.06 110 ILE A O 1
ATOM 865 N N . ILE A 1 111 ? 12.385 15.928 -8.312 1.00 69.94 111 ILE A N 1
ATOM 866 C CA . ILE A 1 111 ? 13.174 14.972 -9.105 1.00 69.94 111 ILE A CA 1
ATOM 867 C C . ILE A 1 111 ? 13.386 15.464 -10.547 1.00 69.94 111 ILE A C 1
ATOM 869 O O . ILE A 1 111 ? 14.491 15.353 -11.073 1.00 69.94 111 ILE A O 1
ATOM 873 N N . HIS A 1 112 ? 12.364 16.046 -11.190 1.00 66.62 112 HIS A N 1
ATOM 874 C CA . HIS A 1 112 ? 12.413 16.412 -12.615 1.00 66.62 112 HIS A CA 1
ATOM 875 C C . HIS A 1 112 ? 12.664 17.911 -12.892 1.00 66.62 112 HIS A C 1
ATOM 877 O O . HIS A 1 112 ? 12.630 18.317 -14.054 1.00 66.62 112 HIS A O 1
ATOM 883 N N . ARG A 1 113 ? 12.906 18.752 -11.867 1.00 55.94 113 ARG A N 1
ATOM 884 C CA . ARG A 1 113 ? 13.153 20.215 -11.977 1.00 55.94 113 ARG A CA 1
ATOM 885 C C . ARG A 1 113 ? 12.206 20.967 -12.938 1.00 55.94 113 ARG A C 1
ATOM 887 O O . ARG A 1 113 ? 12.605 21.917 -13.612 1.00 55.94 113 ARG A O 1
ATOM 894 N N . ARG A 1 114 ? 10.934 20.572 -13.019 1.00 54.31 114 ARG A N 1
ATOM 895 C CA . ARG A 1 114 ? 9.901 21.302 -13.776 1.00 54.31 114 ARG A CA 1
ATOM 896 C C . ARG A 1 114 ? 9.192 22.284 -12.844 1.00 54.31 114 ARG A C 1
ATOM 898 O O . ARG A 1 114 ? 8.658 21.877 -11.817 1.00 54.31 114 ARG A O 1
ATOM 905 N N . HIS A 1 115 ? 9.172 23.565 -13.211 1.00 48.44 115 HIS A N 1
ATOM 906 C CA . HIS A 1 115 ? 8.416 24.602 -12.505 1.00 48.44 115 HIS A CA 1
ATOM 907 C C . HIS A 1 115 ? 6.910 24.396 -12.718 1.00 48.44 115 HIS A C 1
ATOM 909 O O . HIS A 1 115 ? 6.356 24.837 -13.723 1.00 48.44 115 HIS A O 1
ATOM 915 N N . TYR A 1 116 ? 6.245 23.730 -11.778 1.00 54.41 116 TYR A N 1
ATOM 916 C CA . TYR A 1 116 ? 4.787 23.757 -11.680 1.00 54.41 116 TYR A CA 1
ATOM 917 C C . TYR A 1 116 ? 4.376 24.984 -10.855 1.00 54.41 116 TYR A C 1
ATOM 919 O O . TYR A 1 116 ? 4.996 25.280 -9.832 1.00 54.41 116 TYR A O 1
ATOM 927 N N . LEU A 1 117 ? 3.371 25.741 -11.313 1.00 57.53 117 LEU A N 1
ATOM 928 C CA . LEU A 1 117 ? 2.857 26.885 -10.554 1.00 57.53 117 LEU A CA 1
ATOM 929 C C . LEU A 1 117 ? 2.322 26.400 -9.202 1.00 57.53 117 LEU A C 1
ATOM 931 O O . LEU A 1 117 ? 1.506 2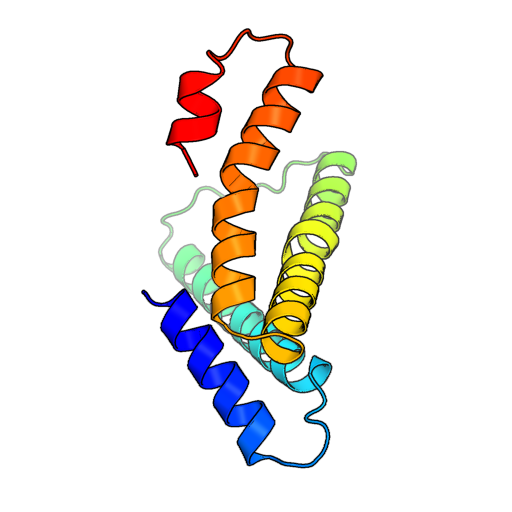5.484 -9.147 1.00 57.53 117 LEU A O 1
ATOM 935 N N . VAL A 1 118 ? 2.721 27.077 -8.126 1.00 58.44 118 VAL A N 1
ATOM 936 C CA . VAL A 1 118 ? 2.293 26.788 -6.744 1.00 58.44 118 VAL A CA 1
ATOM 937 C C . VAL A 1 118 ? 0.760 26.768 -6.613 1.00 58.44 118 VAL A C 1
ATOM 939 O O . VAL A 1 118 ? 0.216 25.945 -5.884 1.00 58.44 118 VAL A O 1
ATOM 942 N N . PHE A 1 119 ? 0.051 27.586 -7.400 1.00 59.25 119 PHE A N 1
ATOM 943 C CA . PHE A 1 119 ? -1.415 27.588 -7.473 1.00 59.25 119 PHE A CA 1
ATOM 944 C C . PHE A 1 119 ? -2.027 26.281 -8.007 1.00 59.25 119 PHE A C 1
ATOM 946 O O . PHE A 1 119 ? -3.122 25.920 -7.593 1.00 59.25 119 PHE A O 1
ATOM 953 N N . TYR A 1 120 ? -1.333 25.549 -8.883 1.00 60.66 120 TYR A N 1
ATOM 954 C CA . TYR A 1 120 ? -1.803 24.259 -9.403 1.00 60.66 120 TYR A CA 1
ATOM 955 C C . TYR A 1 120 ? -1.655 23.142 -8.361 1.00 60.66 120 TYR A C 1
ATOM 957 O O . 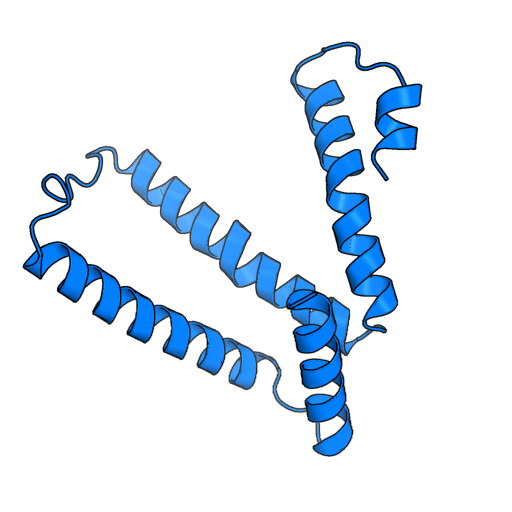TYR A 1 120 ? -2.515 22.278 -8.257 1.00 60.66 120 TYR A O 1
ATOM 965 N N . ILE A 1 121 ? -0.597 23.194 -7.546 1.00 60.38 121 ILE A N 1
ATOM 966 C CA . ILE A 1 121 ? -0.363 22.228 -6.461 1.00 60.38 121 ILE A CA 1
ATOM 967 C C . ILE A 1 121 ? -1.411 22.414 -5.354 1.00 60.38 121 ILE A C 1
ATOM 969 O O . ILE A 1 121 ? -1.996 21.435 -4.901 1.00 60.38 121 ILE A O 1
ATOM 973 N N . ILE A 1 122 ? -1.698 23.666 -4.975 1.00 64.56 122 ILE A N 1
ATOM 974 C CA . ILE A 1 122 ? -2.702 23.996 -3.949 1.00 64.56 122 ILE A CA 1
ATOM 975 C C . ILE A 1 122 ? -4.133 23.705 -4.438 1.00 64.56 122 ILE A C 1
ATOM 977 O O . ILE A 1 122 ? -4.968 23.300 -3.641 1.00 64.56 122 ILE A O 1
ATOM 981 N N . GLY A 1 123 ? -4.420 23.887 -5.733 1.00 62.94 123 GLY A N 1
ATOM 982 C CA . GLY A 1 123 ? -5.743 23.622 -6.313 1.00 62.94 123 GLY A CA 1
ATOM 983 C C . GLY A 1 123 ? -6.032 22.157 -6.668 1.00 62.94 123 GLY A C 1
ATOM 984 O O . GLY A 1 123 ? -7.167 21.851 -7.014 1.00 62.94 123 GLY A O 1
ATOM 985 N N . SER A 1 124 ? -5.031 21.268 -6.626 1.00 62.41 124 SER A N 1
ATOM 986 C CA . SER A 1 124 ? -5.199 19.830 -6.922 1.00 62.41 124 SER A CA 1
ATOM 987 C C . SER A 1 124 ? -5.587 18.971 -5.711 1.00 62.41 124 SER A C 1
ATOM 989 O O . SER A 1 124 ? -5.804 17.771 -5.879 1.00 62.41 124 SER A O 1
ATOM 991 N N . ALA A 1 125 ? -5.623 19.578 -4.519 1.00 51.91 125 ALA A N 1
ATOM 992 C CA . ALA A 1 125 ? -5.918 18.939 -3.238 1.00 51.91 125 ALA A CA 1
ATOM 993 C C . ALA A 1 125 ? -7.411 18.983 -2.884 1.00 51.91 125 ALA A C 1
ATOM 995 O O . ALA A 1 125 ? -8.080 19.976 -3.255 1.00 51.91 125 ALA A O 1
#

Radius of gyration: 19.2 Å; chains: 1; bounding box: 35×47×47 Å

Organism: NCBI:txid561372

Sequence (125 aa):
MIDGLFTVLLKKYVDEEGEKVDMQKIFGYIGLFTFVAFCWLVWSLNALGIEPKFTIPHTTKVEEVVIANSIIGNVLSDYFWALGVVWNTPLVAAIGESLTIPLAMLANMIIHRRHYLVFYIIGSA

pLDDT: mean 70.65, std 9.53, range [46.72, 83.94]